Protein AF-A0A939S8T2-F1 (afdb_monomer_lite)

Sequence (94 aa):
MSKRPHETPTIHVHWVDRGHDPTQPPNLDFPTGTDIDLTGGMGKGCKTSLPYPAKRCGYYVVSCAKCHTKTIVTTAGRPDDPRSVKLRCKRQDA

Radius of gyration: 15.07 Å; chains: 1; bounding box: 30×24×54 Å

Structure (mmCIF, N/CA/C/O backbone):
data_AF-A0A939S8T2-F1
#
_entry.id   AF-A0A939S8T2-F1
#
loop_
_atom_site.group_PDB
_atom_site.id
_atom_site.type_symbol
_atom_site.label_atom_id
_atom_site.label_alt_id
_atom_site.label_comp_id
_atom_site.label_asym_id
_atom_site.label_entity_id
_atom_site.label_seq_id
_atom_site.pdbx_PDB_ins_code
_atom_site.Cartn_x
_atom_site.Cartn_y
_atom_site.Cartn_z
_atom_site.occupancy
_atom_site.B_iso_or_equiv
_atom_site.auth_seq_id
_atom_site.auth_comp_id
_atom_site.auth_asym_id
_atom_site.auth_atom_id
_atom_site.pdbx_PDB_model_num
ATOM 1 N N . MET A 1 1 ? -10.102 1.399 36.943 1.00 38.81 1 MET A N 1
ATOM 2 C CA . MET A 1 1 ? -10.249 1.505 35.472 1.00 38.81 1 MET A CA 1
ATOM 3 C C . MET A 1 1 ? -9.108 0.736 34.816 1.00 38.81 1 MET A C 1
ATOM 5 O O . MET A 1 1 ? -8.006 1.258 34.717 1.00 38.81 1 MET A O 1
ATOM 9 N N . SER A 1 2 ? -9.326 -0.538 34.474 1.00 44.78 2 SER A N 1
ATOM 10 C CA . SER A 1 2 ? -8.270 -1.385 33.904 1.00 44.78 2 SER A CA 1
ATOM 11 C C . SER A 1 2 ? -8.033 -0.986 32.444 1.00 44.78 2 SER A C 1
ATOM 13 O O . SER A 1 2 ? -8.927 -1.131 31.607 1.00 44.78 2 SER A O 1
ATOM 15 N N . LYS A 1 3 ? -6.863 -0.411 32.142 1.00 44.03 3 LYS A N 1
ATOM 16 C CA . LYS A 1 3 ? -6.439 -0.117 30.768 1.00 44.03 3 LYS A CA 1
ATOM 17 C C . LYS A 1 3 ? -6.262 -1.463 30.062 1.00 44.03 3 LYS A C 1
ATOM 19 O O . LYS A 1 3 ? -5.280 -2.156 30.310 1.00 44.03 3 LYS A O 1
ATOM 24 N N . ARG A 1 4 ? -7.235 -1.858 29.230 1.00 56.69 4 ARG A N 1
ATOM 25 C CA . ARG A 1 4 ? -7.102 -3.041 28.367 1.00 56.69 4 ARG A CA 1
ATOM 26 C C . ARG A 1 4 ? -5.809 -2.887 27.552 1.00 56.69 4 ARG A C 1
ATOM 28 O O . ARG A 1 4 ? -5.611 -1.804 26.992 1.00 56.69 4 ARG A O 1
ATOM 35 N N . PRO A 1 5 ? -4.932 -3.905 27.506 1.00 49.03 5 PRO A N 1
ATOM 36 C CA . PRO A 1 5 ? -3.711 -3.832 26.720 1.00 49.03 5 PRO A CA 1
ATOM 37 C C . PRO A 1 5 ? -4.062 -3.485 25.271 1.00 49.03 5 PRO A C 1
ATOM 39 O O . PRO A 1 5 ? -5.100 -3.902 24.751 1.00 49.03 5 PRO A O 1
ATOM 42 N N . HIS A 1 6 ? -3.228 -2.653 24.648 1.00 52.88 6 HIS A N 1
ATOM 43 C CA . HIS A 1 6 ? -3.352 -2.261 23.249 1.00 52.88 6 HIS A CA 1
ATOM 44 C C . HIS A 1 6 ? -3.198 -3.508 22.367 1.00 52.88 6 HIS A C 1
ATOM 46 O O . HIS A 1 6 ? -2.111 -3.835 21.909 1.00 52.88 6 HIS A O 1
ATOM 52 N N . GLU A 1 7 ? -4.291 -4.232 22.151 1.00 58.00 7 GLU A N 1
ATOM 53 C CA . GLU A 1 7 ? -4.322 -5.341 21.209 1.00 58.00 7 GLU A CA 1
ATOM 54 C C . GLU A 1 7 ? -4.183 -4.757 19.801 1.00 58.00 7 GLU A C 1
ATOM 56 O O . GLU A 1 7 ? -5.057 -4.009 19.326 1.00 58.00 7 GLU A O 1
ATOM 61 N N . THR A 1 8 ? -3.037 -5.038 19.176 1.00 61.28 8 THR A N 1
ATOM 62 C CA . THR A 1 8 ? -2.761 -4.708 17.780 1.00 61.28 8 THR A CA 1
ATOM 63 C C . THR A 1 8 ? -3.860 -5.338 16.928 1.00 61.28 8 THR A C 1
ATOM 65 O O . THR A 1 8 ? -4.024 -6.556 16.955 1.00 61.28 8 THR A O 1
ATOM 68 N N . PRO A 1 9 ? -4.661 -4.544 16.200 1.00 67.94 9 PRO A N 1
ATOM 69 C CA . PRO A 1 9 ? -5.758 -5.088 15.418 1.00 67.94 9 PRO A CA 1
ATOM 70 C C . PRO A 1 9 ? -5.208 -5.980 14.304 1.00 67.94 9 PRO A C 1
ATOM 72 O O . PRO A 1 9 ? -4.387 -5.529 13.507 1.00 67.94 9 PRO A O 1
ATOM 75 N N . THR A 1 10 ? -5.702 -7.213 14.205 1.00 87.69 10 THR A N 1
ATOM 76 C CA . THR A 1 10 ? -5.449 -8.068 13.042 1.00 87.69 10 THR A CA 1
ATOM 77 C C . THR A 1 10 ? -6.048 -7.399 11.803 1.00 87.69 10 THR A C 1
ATOM 79 O O . THR A 1 10 ? -7.264 -7.201 11.713 1.00 87.69 10 THR A O 1
ATOM 82 N N . ILE A 1 11 ? -5.193 -7.000 10.860 1.00 93.12 11 ILE A N 1
ATOM 83 C CA . ILE A 1 11 ? -5.598 -6.469 9.556 1.00 93.12 11 ILE A CA 1
ATOM 84 C C . ILE A 1 11 ? -5.234 -7.510 8.503 1.00 93.12 11 ILE A C 1
ATOM 86 O O . ILE A 1 11 ? -4.073 -7.879 8.360 1.00 93.12 11 ILE A O 1
ATOM 90 N N . HIS A 1 12 ? -6.235 -7.979 7.766 1.00 95.31 12 HIS A N 1
ATOM 91 C CA . HIS A 1 12 ? -6.044 -8.904 6.660 1.00 95.31 12 HIS A CA 1
ATOM 92 C C . HIS A 1 12 ? -5.815 -8.119 5.372 1.00 95.31 12 HIS A C 1
ATOM 94 O O . HIS A 1 12 ? -6.585 -7.207 5.053 1.00 95.31 12 HIS A O 1
ATOM 100 N N . VAL A 1 13 ? -4.778 -8.504 4.633 1.00 96.56 13 VAL A N 1
ATOM 101 C CA . VAL A 1 13 ? -4.416 -7.939 3.333 1.00 96.56 13 VAL A CA 1
ATOM 102 C C . VAL A 1 13 ? -4.376 -9.079 2.326 1.00 96.56 13 VAL A C 1
ATOM 104 O O . VAL A 1 13 ? -3.635 -10.041 2.507 1.00 96.56 13 VAL A O 1
ATOM 107 N N . HIS A 1 14 ? -5.175 -8.970 1.269 1.00 96.56 14 HIS A N 1
ATOM 108 C CA . HIS A 1 14 ? -5.189 -9.919 0.160 1.00 96.56 14 HIS A CA 1
ATOM 109 C C . HIS A 1 14 ? -4.988 -9.168 -1.153 1.00 96.56 14 HIS A C 1
ATOM 111 O O . HIS A 1 14 ? -5.737 -8.237 -1.445 1.00 96.56 14 HIS A O 1
ATOM 117 N N . TRP A 1 15 ? -3.997 -9.559 -1.951 1.00 97.88 15 TRP A N 1
ATOM 118 C CA . TRP A 1 15 ? -3.747 -8.944 -3.253 1.00 97.88 15 TRP A CA 1
ATOM 119 C C . TRP A 1 15 ? -4.508 -9.669 -4.356 1.00 97.88 15 TRP A C 1
ATOM 121 O O . TRP A 1 15 ? -4.450 -10.892 -4.454 1.00 97.88 15 TRP A O 1
ATOM 131 N N . VAL A 1 16 ? -5.210 -8.907 -5.186 1.00 98.06 16 VAL A N 1
ATOM 132 C CA . VAL A 1 16 ? -5.880 -9.402 -6.384 1.00 98.06 16 VAL A CA 1
ATOM 133 C C . VAL A 1 16 ? -5.113 -8.911 -7.597 1.00 98.06 16 VAL A C 1
ATOM 135 O O . VAL A 1 16 ? -5.006 -7.709 -7.850 1.00 98.06 16 VAL A O 1
ATOM 138 N N . ASP A 1 17 ? -4.599 -9.873 -8.345 1.00 97.69 17 ASP A N 1
ATOM 139 C CA . ASP A 1 17 ? -3.896 -9.651 -9.593 1.00 97.69 17 ASP A CA 1
ATOM 140 C C . ASP A 1 17 ? -4.884 -9.369 -10.735 1.00 97.69 17 ASP A C 1
ATOM 142 O O . ASP A 1 17 ? -5.906 -10.050 -10.864 1.00 97.69 17 ASP A O 1
ATOM 146 N N . ARG A 1 18 ? -4.592 -8.362 -11.563 1.00 98.00 18 ARG A N 1
ATOM 147 C CA . ARG A 1 18 ? -5.400 -8.020 -12.743 1.00 98.00 18 ARG A CA 1
ATOM 148 C C . ARG A 1 18 ? -4.754 -8.403 -14.068 1.00 98.00 18 ARG A C 1
ATOM 150 O O . ARG A 1 18 ? -5.409 -8.261 -15.091 1.00 98.00 18 ARG A O 1
ATOM 157 N N . GLY A 1 19 ? -3.530 -8.924 -14.058 1.00 96.81 19 GLY A N 1
ATOM 158 C CA . GLY A 1 19 ? -2.889 -9.481 -15.249 1.00 96.81 19 GLY A CA 1
ATOM 159 C C . GLY A 1 19 ? -2.265 -8.459 -16.199 1.00 96.81 19 GLY A C 1
ATOM 160 O O . GLY A 1 19 ? -1.897 -8.836 -17.305 1.00 96.81 19 GLY A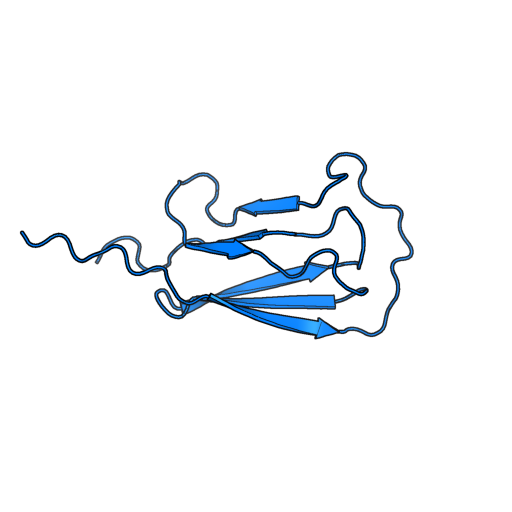 O 1
ATOM 161 N N . HIS A 1 20 ? -2.138 -7.195 -15.791 1.00 96.81 20 HIS A N 1
ATOM 162 C CA . HIS A 1 20 ? -1.576 -6.130 -16.625 1.00 96.81 20 HIS A CA 1
ATOM 163 C C . HIS A 1 20 ? -0.266 -5.603 -16.044 1.00 96.81 20 HIS A C 1
ATOM 165 O O . HIS A 1 20 ? -0.148 -5.469 -14.827 1.00 96.81 20 HIS A O 1
ATOM 171 N N . ASP A 1 21 ? 0.673 -5.240 -16.911 1.00 97.00 21 ASP A N 1
ATOM 172 C CA . ASP A 1 21 ? 1.924 -4.580 -16.532 1.00 97.00 21 ASP A CA 1
ATOM 173 C C . ASP A 1 21 ? 1.767 -3.045 -16.546 1.00 97.00 21 ASP A C 1
ATOM 175 O O . ASP A 1 21 ? 0.908 -2.519 -17.268 1.00 97.00 21 ASP A O 1
ATOM 179 N N . PRO A 1 22 ? 2.546 -2.297 -15.741 1.00 95.69 22 PRO A N 1
ATOM 180 C CA . PRO A 1 22 ? 2.486 -0.839 -15.724 1.00 95.69 22 PRO A CA 1
ATOM 181 C C . PRO A 1 22 ? 3.015 -0.237 -17.032 1.00 95.69 22 PRO A C 1
ATOM 183 O O . PRO A 1 22 ? 4.129 -0.529 -17.453 1.00 95.69 22 PRO A O 1
ATOM 186 N N . THR A 1 23 ? 2.247 0.670 -17.641 1.00 96.94 23 THR A N 1
ATOM 187 C CA . THR A 1 23 ? 2.652 1.385 -18.872 1.00 96.94 23 THR A CA 1
ATOM 188 C C . THR A 1 23 ? 3.088 2.828 -18.631 1.00 96.94 23 THR A C 1
ATOM 190 O O . THR A 1 23 ? 3.753 3.422 -19.474 1.00 96.94 23 THR A O 1
ATOM 193 N N . GLN A 1 24 ? 2.710 3.403 -17.488 1.00 95.12 24 GLN A N 1
ATOM 194 C CA . GLN A 1 24 ? 3.021 4.786 -17.122 1.00 95.12 24 GLN A CA 1
ATOM 195 C C . GLN A 1 24 ? 4.245 4.843 -16.200 1.00 95.12 24 GLN A C 1
ATOM 197 O O . GLN A 1 24 ? 4.369 3.961 -15.337 1.00 95.12 24 GLN A O 1
ATOM 202 N N . PRO A 1 25 ? 5.105 5.873 -16.327 1.00 96.19 25 PRO A N 1
ATOM 203 C CA . PRO A 1 25 ? 6.264 6.048 -15.454 1.00 96.19 25 PRO A CA 1
ATOM 204 C C . PRO A 1 25 ? 5.850 6.194 -13.976 1.00 96.19 25 PRO A C 1
ATOM 206 O O . PRO A 1 25 ? 4.713 6.588 -13.692 1.00 96.19 25 PRO A O 1
ATOM 209 N N . PRO A 1 26 ? 6.746 5.867 -13.025 1.00 96.00 26 PRO A N 1
ATOM 210 C CA . PRO A 1 26 ? 6.483 6.060 -11.603 1.00 96.00 26 PRO A CA 1
ATOM 211 C C . PRO A 1 26 ? 6.419 7.546 -11.245 1.00 96.00 26 PRO A C 1
ATOM 213 O O . PRO A 1 26 ? 7.110 8.371 -11.846 1.00 96.00 26 PRO A O 1
ATOM 216 N N . ASN A 1 27 ? 5.630 7.886 -10.226 1.00 95.38 27 ASN A N 1
ATOM 217 C CA . ASN A 1 27 ? 5.655 9.222 -9.648 1.00 95.38 27 ASN A CA 1
ATOM 218 C C . ASN A 1 27 ? 6.966 9.465 -8.868 1.00 95.38 27 ASN A C 1
ATOM 220 O O . ASN A 1 27 ? 7.246 8.783 -7.882 1.00 95.38 27 ASN A O 1
ATOM 224 N N . LEU A 1 28 ? 7.745 10.466 -9.290 1.00 96.50 28 LEU A N 1
ATOM 225 C CA . LEU A 1 28 ? 9.029 10.823 -8.676 1.00 96.50 28 LEU A CA 1
ATOM 226 C C . LEU A 1 28 ? 8.895 11.457 -7.285 1.00 96.50 28 LEU A C 1
ATOM 228 O O . LEU A 1 28 ? 9.866 11.436 -6.532 1.00 96.50 28 LEU A O 1
ATOM 232 N N . ASP A 1 29 ? 7.712 11.956 -6.919 1.00 97.31 29 ASP A N 1
ATOM 233 C CA . ASP A 1 29 ? 7.443 12.483 -5.575 1.00 97.31 29 ASP A CA 1
ATOM 234 C C . ASP A 1 29 ? 7.414 11.370 -4.513 1.00 97.31 29 ASP A C 1
ATOM 236 O O . ASP A 1 29 ? 7.605 11.622 -3.321 1.00 97.31 29 ASP A O 1
ATOM 240 N N . PHE A 1 30 ? 7.210 10.118 -4.941 1.00 95.69 30 PHE A N 1
ATOM 241 C CA . PHE A 1 30 ? 7.116 8.944 -4.073 1.00 95.69 30 PHE A CA 1
ATOM 242 C C . PHE A 1 30 ? 8.088 7.844 -4.522 1.00 95.69 30 PHE A C 1
ATOM 244 O O . PHE A 1 30 ? 7.670 6.741 -4.866 1.00 95.69 30 PHE A O 1
ATOM 251 N N . PRO A 1 31 ? 9.411 8.088 -4.491 1.00 95.19 31 PRO A N 1
ATOM 252 C CA . PRO A 1 31 ? 10.396 7.159 -5.052 1.00 95.19 31 PRO A CA 1
ATOM 253 C C . PRO A 1 31 ? 10.538 5.852 -4.252 1.00 95.19 31 PRO A C 1
ATOM 255 O O . PRO A 1 31 ? 11.188 4.914 -4.706 1.00 95.19 31 PRO A O 1
ATOM 258 N N . THR A 1 32 ? 9.978 5.795 -3.038 1.00 96.12 32 THR A N 1
ATOM 259 C CA . THR A 1 32 ? 10.103 4.663 -2.099 1.00 96.12 32 THR A CA 1
ATOM 260 C C . THR A 1 32 ? 8.750 4.209 -1.543 1.00 96.12 32 THR A C 1
ATOM 262 O O . THR A 1 32 ? 8.647 3.730 -0.405 1.00 96.12 32 THR A O 1
ATOM 265 N N . GLY A 1 33 ? 7.711 4.369 -2.360 1.00 96.19 33 GLY A N 1
ATOM 266 C CA . GLY A 1 33 ? 6.338 4.002 -2.064 1.00 96.19 33 GLY A CA 1
ATOM 267 C C . GLY A 1 33 ? 5.557 5.092 -1.345 1.00 96.19 33 GLY A C 1
ATOM 268 O O . GLY A 1 33 ? 6.110 6.038 -0.779 1.00 96.19 33 GLY A O 1
ATOM 269 N N . THR A 1 34 ? 4.240 4.917 -1.343 1.00 97.06 34 THR A N 1
ATOM 270 C CA . THR A 1 34 ? 3.293 5.881 -0.775 1.00 97.06 34 THR A CA 1
ATOM 271 C C . THR A 1 34 ? 2.652 5.335 0.503 1.00 97.06 34 THR A C 1
ATOM 273 O O . THR A 1 34 ? 2.233 4.177 0.566 1.00 97.06 34 THR A O 1
ATOM 276 N N . ASP A 1 35 ? 2.546 6.169 1.539 1.00 95.81 35 ASP A N 1
ATOM 277 C CA . ASP A 1 35 ? 1.797 5.852 2.758 1.00 95.81 35 ASP A CA 1
ATOM 278 C C . ASP A 1 35 ? 0.380 6.434 2.659 1.00 95.81 35 ASP A C 1
ATOM 280 O O . ASP A 1 35 ? 0.191 7.648 2.675 1.00 95.81 35 ASP A O 1
ATOM 284 N N . ILE A 1 36 ? -0.630 5.569 2.557 1.00 95.31 36 ILE A N 1
ATOM 285 C CA . ILE A 1 36 ? -2.023 5.995 2.387 1.00 95.31 36 ILE A CA 1
ATOM 286 C C . ILE A 1 36 ? -2.662 6.262 3.752 1.00 95.31 36 ILE A C 1
ATOM 288 O O . ILE A 1 36 ? -2.750 5.360 4.590 1.00 95.31 36 ILE A O 1
ATOM 292 N N . ASP A 1 37 ? -3.175 7.475 3.967 1.00 94.06 37 ASP A N 1
ATOM 293 C CA . ASP A 1 37 ? -3.935 7.836 5.167 1.00 94.06 37 ASP A CA 1
ATOM 294 C C . ASP A 1 37 ? -5.425 8.042 4.860 1.00 94.06 37 ASP A C 1
ATOM 296 O O . ASP A 1 37 ? -5.838 9.064 4.319 1.00 94.06 37 ASP A O 1
ATOM 300 N N . LEU A 1 38 ? -6.257 7.077 5.261 1.00 91.38 38 LEU A N 1
ATOM 301 C CA . LEU A 1 38 ? -7.715 7.158 5.133 1.00 91.38 38 LEU A CA 1
ATOM 302 C C . LEU A 1 38 ? -8.390 7.786 6.364 1.00 91.38 38 LEU A C 1
ATOM 304 O O . LEU A 1 38 ? -9.616 7.766 6.473 1.00 91.38 38 LEU A O 1
ATOM 308 N N . THR A 1 39 ? -7.624 8.307 7.327 1.00 90.06 39 THR A N 1
ATOM 309 C CA . THR A 1 39 ? -8.158 8.974 8.527 1.00 90.06 39 THR A CA 1
ATOM 310 C C . THR A 1 39 ? -8.455 10.455 8.316 1.00 90.06 39 THR A C 1
ATOM 312 O O . THR A 1 39 ? -9.095 11.056 9.177 1.00 90.06 39 THR A O 1
ATOM 315 N N . GLY A 1 40 ? -8.006 11.045 7.202 1.00 83.75 40 GLY A N 1
ATOM 316 C CA . GLY A 1 40 ? -8.148 12.481 6.946 1.00 83.75 40 GLY A CA 1
ATOM 317 C C . GLY A 1 40 ? -7.403 13.339 7.973 1.00 83.75 40 GLY A C 1
ATOM 318 O O . GLY A 1 40 ? -7.899 14.387 8.367 1.00 83.75 40 GLY A O 1
ATOM 319 N N . GLY A 1 41 ? -6.265 12.858 8.490 1.00 80.25 41 GLY A N 1
ATOM 320 C CA . GLY A 1 41 ? -5.456 13.577 9.481 1.00 80.25 41 GLY A CA 1
ATOM 321 C C . GLY A 1 41 ? -5.961 13.491 10.926 1.00 80.25 41 GLY A C 1
ATOM 322 O O . GLY A 1 41 ? -5.275 13.943 11.837 1.00 80.25 41 GLY A O 1
ATOM 323 N N . MET A 1 42 ? -7.100 12.840 11.193 1.00 74.81 42 MET A N 1
ATOM 324 C CA . MET A 1 42 ? -7.705 12.765 12.536 1.00 74.81 42 MET A CA 1
ATOM 325 C C . MET A 1 42 ? -6.961 11.847 13.533 1.00 74.81 42 MET A C 1
ATOM 327 O O . MET A 1 42 ? -7.468 11.559 14.619 1.00 74.81 42 MET A O 1
ATOM 331 N N . GLY A 1 43 ? -5.768 11.352 13.186 1.00 70.06 43 GLY A N 1
ATOM 332 C CA . GLY A 1 43 ? -4.829 10.679 14.094 1.00 70.06 43 GLY A CA 1
ATOM 333 C C . GLY A 1 43 ? -5.205 9.249 14.508 1.00 70.06 43 GLY A C 1
ATOM 334 O O . GLY A 1 43 ? -4.343 8.368 14.474 1.00 70.06 43 GLY A O 1
ATOM 335 N N . LYS A 1 44 ? -6.475 8.980 14.837 1.00 79.19 44 LYS A N 1
ATOM 336 C CA . LYS A 1 44 ? -6.980 7.669 15.272 1.00 79.19 44 LYS A CA 1
ATOM 337 C C . LYS A 1 44 ? -7.206 6.739 14.073 1.00 79.19 44 LYS A C 1
ATOM 339 O O . LYS A 1 44 ? -8.097 6.961 13.255 1.00 79.19 44 LYS A O 1
ATOM 344 N N . GLY A 1 45 ? -6.443 5.651 13.994 1.00 83.75 45 GLY A N 1
ATOM 345 C CA . GLY A 1 45 ? -6.616 4.642 12.951 1.00 83.75 45 GLY A CA 1
ATOM 346 C C . GLY A 1 45 ? -5.767 3.397 13.169 1.00 83.75 45 GLY A C 1
ATOM 347 O O . GLY A 1 45 ? -4.806 3.418 13.935 1.00 83.75 45 GLY A O 1
ATOM 348 N N . CYS A 1 46 ? -6.132 2.308 12.498 1.00 88.00 46 CYS A N 1
ATOM 349 C CA . CYS A 1 46 ? -5.347 1.075 12.478 1.00 88.00 46 CYS A CA 1
ATOM 350 C C . CYS A 1 46 ? -4.420 1.114 11.254 1.00 88.00 46 CYS A C 1
ATOM 352 O O . CYS A 1 46 ? -4.904 1.383 10.158 1.00 88.00 46 CYS A O 1
ATOM 354 N N . LYS A 1 47 ? -3.116 0.866 11.416 1.00 90.94 47 LYS A N 1
ATOM 355 C CA . LYS A 1 47 ? -2.137 0.884 10.315 1.00 90.94 47 LYS A CA 1
ATOM 356 C C . LYS A 1 47 ? -1.626 -0.528 10.029 1.00 90.94 47 LYS A C 1
ATOM 358 O O . LYS A 1 47 ? -1.388 -1.280 10.967 1.00 90.94 47 LYS A O 1
ATOM 363 N N . THR A 1 48 ? -1.428 -0.855 8.754 1.00 93.75 48 THR A N 1
ATOM 364 C CA . THR A 1 48 ? -0.703 -2.058 8.310 1.00 93.75 48 THR A CA 1
ATOM 365 C C . THR A 1 48 ? 0.247 -1.717 7.169 1.00 93.75 48 THR A C 1
ATOM 367 O O . THR A 1 48 ? -0.009 -0.777 6.410 1.00 93.75 48 THR A O 1
ATOM 370 N N . SER A 1 49 ? 1.324 -2.489 7.031 1.00 96.19 49 SER A N 1
ATOM 371 C CA . SER A 1 49 ? 2.101 -2.547 5.794 1.00 96.19 49 SER A CA 1
ATOM 372 C C . SER A 1 49 ? 1.342 -3.327 4.718 1.00 96.19 49 SER A C 1
ATOM 374 O O . SER A 1 49 ? 0.464 -4.146 5.012 1.00 96.19 49 SER A O 1
ATOM 376 N N . LEU A 1 50 ? 1.681 -3.038 3.468 1.00 96.75 50 LEU A N 1
ATOM 377 C CA . LEU A 1 50 ? 1.263 -3.764 2.279 1.00 96.75 5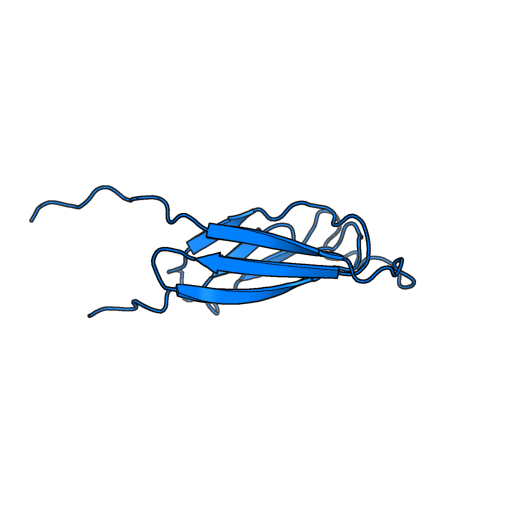0 LEU A CA 1
ATOM 378 C C . LEU A 1 50 ? 2.512 -4.416 1.669 1.00 96.75 50 LEU A C 1
ATOM 380 O O . LEU A 1 50 ? 3.598 -3.840 1.783 1.00 96.75 50 LEU A O 1
ATOM 384 N N . PRO A 1 51 ? 2.397 -5.590 1.023 1.00 95.50 51 PRO A N 1
ATOM 385 C CA . PRO A 1 51 ? 3.470 -6.089 0.175 1.00 95.50 51 PRO A CA 1
ATOM 386 C C . PRO A 1 51 ? 3.879 -5.001 -0.825 1.00 95.50 51 PRO A C 1
ATOM 388 O O . PRO A 1 51 ? 3.031 -4.361 -1.445 1.00 95.50 51 PRO A O 1
ATOM 391 N N . TYR A 1 52 ? 5.172 -4.727 -0.925 1.00 95.06 52 TYR A N 1
ATOM 392 C CA . TYR A 1 52 ? 5.657 -3.593 -1.697 1.00 95.06 52 TYR A CA 1
ATOM 393 C C . TYR A 1 52 ? 7.020 -3.904 -2.336 1.00 95.06 52 TYR A C 1
ATOM 395 O O . TYR A 1 52 ? 7.878 -4.470 -1.649 1.00 95.06 52 TYR A O 1
ATOM 403 N N . PRO A 1 53 ? 7.236 -3.495 -3.602 1.00 93.38 53 PRO A N 1
ATOM 404 C CA . PRO A 1 53 ? 6.206 -3.034 -4.544 1.00 93.38 53 PRO A CA 1
ATOM 405 C C . PRO A 1 53 ? 5.215 -4.163 -4.867 1.00 93.38 53 PRO A C 1
ATOM 407 O O . PRO A 1 53 ? 5.482 -5.339 -4.597 1.00 93.38 53 PRO A O 1
ATOM 410 N N . ALA A 1 54 ? 4.044 -3.825 -5.411 1.00 95.44 54 ALA A N 1
ATOM 411 C CA . ALA A 1 54 ? 3.187 -4.872 -5.956 1.00 95.44 54 ALA A CA 1
ATOM 412 C C . ALA A 1 54 ? 3.890 -5.536 -7.148 1.00 95.44 54 ALA A C 1
ATOM 414 O O . ALA A 1 54 ? 4.784 -4.960 -7.764 1.00 95.44 54 ALA A O 1
ATOM 415 N N . LYS A 1 55 ? 3.493 -6.763 -7.493 1.00 95.06 55 LYS A N 1
ATOM 416 C CA . LYS A 1 55 ? 4.138 -7.471 -8.609 1.00 95.06 55 LYS A CA 1
ATOM 417 C C . LYS A 1 55 ? 3.816 -6.840 -9.968 1.00 95.06 55 LYS A C 1
ATOM 419 O O . LYS A 1 55 ? 4.670 -6.846 -10.841 1.00 95.06 55 LYS A O 1
ATOM 424 N N . ARG A 1 56 ? 2.579 -6.357 -10.142 1.00 96.69 56 ARG A N 1
ATOM 425 C CA . ARG A 1 56 ? 2.040 -5.722 -11.360 1.00 96.69 56 ARG A CA 1
ATOM 426 C C . ARG A 1 56 ? 0.723 -4.993 -11.050 1.00 96.69 56 ARG A C 1
ATOM 428 O O . ARG A 1 56 ? 0.382 -4.824 -9.873 1.00 96.69 56 ARG A O 1
ATOM 435 N N . CYS A 1 57 ? -0.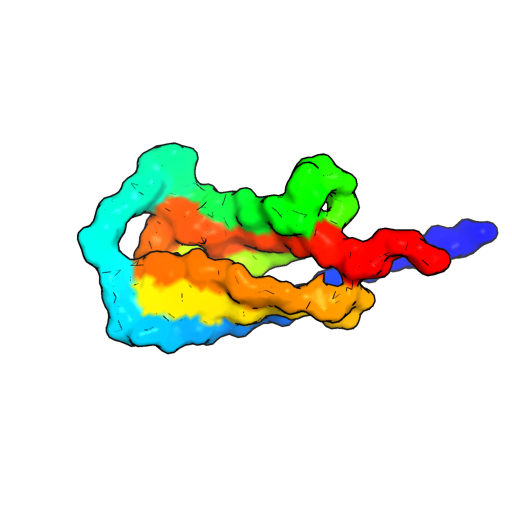038 -4.584 -12.067 1.00 98.06 57 CYS A N 1
ATOM 436 C CA . CYS A 1 57 ? -1.326 -3.922 -11.868 1.00 98.06 57 CYS A CA 1
ATOM 437 C C . CYS A 1 57 ? -2.316 -4.827 -11.117 1.00 98.06 57 CYS A C 1
ATOM 439 O O . CYS A 1 57 ? -2.548 -5.983 -11.484 1.00 98.06 57 CYS A O 1
ATOM 441 N N . GLY A 1 58 ? -2.927 -4.286 -10.067 1.00 98.00 58 GLY A N 1
ATOM 442 C CA . GLY A 1 58 ? -3.784 -5.039 -9.162 1.00 98.00 58 GLY A CA 1
ATOM 443 C C . GLY A 1 58 ? -4.418 -4.169 -8.088 1.00 98.00 58 GLY A C 1
ATOM 444 O O . GLY A 1 58 ? -4.466 -2.942 -8.195 1.00 98.00 58 GLY A O 1
ATOM 445 N N . TYR A 1 59 ? -4.921 -4.810 -7.039 1.00 98.38 59 TYR A N 1
ATOM 446 C CA . TYR A 1 59 ? -5.359 -4.105 -5.840 1.00 98.38 59 TYR A CA 1
ATOM 447 C C . TYR A 1 59 ? -5.302 -4.976 -4.588 1.00 98.38 59 TYR A C 1
ATOM 449 O O . TYR A 1 59 ? -5.554 -6.178 -4.622 1.00 98.38 59 TYR A O 1
ATOM 457 N N . TYR A 1 60 ? -5.024 -4.353 -3.447 1.00 98.25 60 TYR A N 1
ATOM 458 C CA . TYR A 1 60 ? -5.179 -4.964 -2.135 1.00 98.25 60 TYR A CA 1
ATOM 459 C C . TYR A 1 60 ? -6.611 -4.803 -1.635 1.00 98.25 60 TYR A C 1
ATOM 461 O O . TYR A 1 60 ? -7.121 -3.688 -1.542 1.00 98.25 60 TYR A O 1
ATOM 469 N N . VAL A 1 61 ? -7.236 -5.907 -1.239 1.00 97.75 61 VAL A N 1
ATOM 470 C CA . VAL A 1 61 ? -8.412 -5.919 -0.369 1.00 97.75 61 VAL A CA 1
ATOM 471 C C . VAL A 1 61 ? -7.908 -5.912 1.070 1.00 97.75 61 VAL A C 1
ATOM 473 O O . VAL A 1 61 ? -7.290 -6.876 1.524 1.00 97.75 61 VAL A O 1
ATOM 476 N N . VAL A 1 62 ? -8.158 -4.815 1.784 1.00 96.38 62 VAL A N 1
ATOM 477 C CA . VAL A 1 62 ? -7.691 -4.616 3.160 1.00 96.38 62 VAL A CA 1
ATOM 478 C C . VAL A 1 62 ? -8.887 -4.588 4.098 1.00 96.38 62 VAL A C 1
ATOM 480 O O . VAL A 1 62 ? -9.829 -3.820 3.892 1.00 96.38 62 VAL A O 1
ATOM 483 N N . SER A 1 63 ? -8.856 -5.409 5.147 1.00 94.44 63 SER A N 1
ATOM 484 C CA . SER A 1 63 ? -9.937 -5.487 6.130 1.00 94.44 63 SER A CA 1
ATOM 485 C C . SER A 1 63 ? -9.415 -5.559 7.560 1.00 94.44 63 SER A C 1
ATOM 487 O O . SER A 1 63 ? -8.528 -6.345 7.874 1.00 94.44 63 SER A O 1
ATOM 489 N N . CYS A 1 64 ? -9.968 -4.733 8.446 1.00 91.81 64 CYS A N 1
ATOM 490 C CA . CYS A 1 64 ? -9.633 -4.753 9.868 1.00 91.81 64 CYS A CA 1
ATOM 491 C C . CYS A 1 64 ? -10.600 -5.663 10.631 1.00 91.81 64 CYS A C 1
ATOM 493 O O . CYS A 1 64 ? -11.803 -5.402 10.642 1.00 91.81 64 CYS A O 1
ATOM 495 N N . ALA A 1 65 ? -10.089 -6.678 11.331 1.00 89.44 65 ALA A N 1
ATOM 496 C CA . ALA A 1 65 ? -10.913 -7.586 12.130 1.00 89.44 65 ALA A CA 1
ATOM 497 C C . ALA A 1 65 ? -11.566 -6.894 13.343 1.00 89.44 65 ALA A C 1
ATOM 499 O O . ALA A 1 65 ? -12.632 -7.304 13.790 1.00 89.44 65 ALA A O 1
ATOM 500 N N . LYS A 1 66 ? -10.962 -5.810 13.854 1.00 85.25 66 LYS A N 1
ATOM 501 C CA . LYS A 1 66 ? -11.422 -5.100 15.062 1.00 85.25 66 LYS A CA 1
ATOM 502 C C . LYS A 1 66 ? -12.561 -4.112 14.811 1.00 85.25 66 LYS A C 1
ATOM 504 O O . LYS A 1 66 ? -13.478 -4.003 15.621 1.00 85.25 66 LYS A O 1
ATOM 509 N N . CYS A 1 67 ? -12.461 -3.320 13.742 1.00 83.69 67 CYS A N 1
ATOM 510 C CA . CYS A 1 67 ? -13.431 -2.261 13.433 1.00 83.69 67 CYS A CA 1
ATOM 511 C C . CYS A 1 67 ? -14.260 -2.537 12.175 1.00 83.69 67 CYS A C 1
ATOM 513 O O . CYS A 1 67 ? -15.124 -1.733 11.834 1.00 83.69 67 CYS A O 1
ATOM 515 N N . HIS A 1 68 ? -13.994 -3.650 11.485 1.00 88.06 68 HIS A N 1
ATOM 516 C CA . HIS A 1 68 ? -14.682 -4.090 10.269 1.00 88.06 68 HIS A CA 1
ATOM 517 C C . HIS A 1 68 ? -14.633 -3.088 9.103 1.00 88.06 68 HIS A C 1
ATOM 519 O O . HIS A 1 68 ? -15.374 -3.223 8.127 1.00 88.06 68 HIS A O 1
ATOM 525 N N . THR A 1 69 ? -13.751 -2.083 9.163 1.00 90.50 69 THR A N 1
ATOM 526 C CA . THR A 1 69 ? -13.439 -1.239 8.007 1.00 90.50 69 THR A CA 1
ATOM 527 C C . THR A 1 69 ? -12.832 -2.110 6.912 1.00 90.50 69 THR A C 1
ATOM 529 O O . THR A 1 69 ? -11.913 -2.890 7.172 1.00 90.50 69 THR A O 1
ATOM 532 N N . LYS A 1 70 ? -13.351 -1.955 5.692 1.00 93.31 70 LYS A N 1
ATOM 533 C CA . LYS A 1 70 ? -12.843 -2.576 4.470 1.00 93.31 70 LYS A CA 1
ATOM 534 C C . LYS A 1 70 ? -12.528 -1.481 3.462 1.00 93.31 70 LYS A C 1
ATOM 536 O O . LYS A 1 70 ? -13.286 -0.519 3.365 1.00 93.31 70 LYS A O 1
ATOM 541 N N . THR A 1 71 ? -11.427 -1.628 2.743 1.00 95.25 71 THR A N 1
ATOM 542 C CA . THR A 1 71 ? -11.037 -0.718 1.666 1.00 95.25 71 THR A CA 1
ATOM 543 C C . THR A 1 71 ? -10.304 -1.479 0.568 1.00 95.25 71 THR A C 1
ATOM 545 O O . THR A 1 71 ? -9.840 -2.604 0.782 1.00 95.25 71 THR A O 1
ATOM 548 N N . ILE A 1 72 ? -10.207 -0.848 -0.595 1.00 97.31 72 ILE A N 1
ATOM 549 C CA . ILE A 1 72 ? -9.411 -1.312 -1.722 1.00 97.31 72 ILE A CA 1
ATOM 550 C C . ILE A 1 72 ? -8.290 -0.300 -1.946 1.00 97.31 72 ILE A C 1
ATOM 552 O O . ILE A 1 72 ? -8.534 0.904 -1.954 1.00 97.31 72 ILE A O 1
ATOM 556 N N . VAL A 1 73 ? -7.067 -0.794 -2.115 1.00 97.75 73 VAL A N 1
ATOM 557 C CA . VAL A 1 73 ? -5.893 0.019 -2.450 1.00 97.75 73 VAL A CA 1
ATOM 558 C C . VAL A 1 73 ? -5.350 -0.473 -3.785 1.00 97.75 73 VAL A C 1
ATOM 560 O O . VAL A 1 73 ? -4.902 -1.612 -3.879 1.00 97.75 73 VAL A O 1
ATOM 563 N N . THR A 1 74 ? -5.432 0.350 -4.825 1.00 97.44 74 THR A N 1
ATOM 564 C CA . THR A 1 74 ? -4.973 0.002 -6.177 1.00 97.44 74 THR A CA 1
ATOM 565 C C . THR A 1 74 ? -3.454 0.073 -6.290 1.00 97.44 74 THR A C 1
ATOM 567 O O . THR A 1 74 ? -2.828 0.920 -5.656 1.00 97.44 74 THR A O 1
ATOM 570 N N . THR A 1 75 ? -2.873 -0.792 -7.118 1.00 97.50 75 THR A N 1
ATOM 571 C CA . THR A 1 75 ? -1.427 -0.875 -7.364 1.00 97.50 75 THR A CA 1
ATOM 572 C C . THR A 1 75 ? -1.142 -0.971 -8.855 1.00 97.50 75 THR A C 1
ATOM 574 O O . THR A 1 75 ? -1.932 -1.557 -9.597 1.00 97.50 75 THR A O 1
ATOM 577 N N . ALA A 1 76 ? 0.002 -0.448 -9.286 1.00 96.94 76 ALA A N 1
ATOM 578 C CA . ALA A 1 76 ? 0.503 -0.554 -10.655 1.00 96.94 76 ALA A CA 1
ATOM 579 C C . ALA A 1 76 ? 1.694 -1.524 -10.785 1.00 96.94 76 ALA A C 1
ATOM 581 O O . ALA A 1 76 ? 2.020 -1.944 -11.888 1.00 96.94 76 ALA A O 1
ATOM 582 N N . GLY A 1 77 ? 2.331 -1.915 -9.681 1.00 96.06 77 GLY A N 1
ATOM 583 C CA . GLY A 1 77 ? 3.574 -2.686 -9.676 1.00 96.06 77 GLY A CA 1
ATOM 584 C C . GLY A 1 77 ? 4.812 -1.816 -9.871 1.00 96.06 77 GLY A C 1
ATOM 585 O O . GLY A 1 77 ? 5.728 -2.183 -10.602 1.00 96.06 77 GLY A O 1
ATOM 586 N N . ARG A 1 78 ? 4.816 -0.626 -9.266 1.00 96.81 78 ARG A N 1
ATOM 587 C CA . ARG A 1 78 ? 5.855 0.396 -9.447 1.00 96.81 78 ARG A CA 1
ATOM 588 C C . ARG A 1 78 ? 6.435 0.868 -8.108 1.00 96.81 78 ARG A C 1
ATOM 590 O O . ARG A 1 78 ? 5.795 0.674 -7.075 1.00 96.81 78 ARG A O 1
ATOM 597 N N . PRO A 1 79 ? 7.611 1.527 -8.096 1.00 97.06 79 PRO A N 1
ATOM 598 C CA . PRO A 1 79 ? 8.191 2.088 -6.872 1.00 97.06 79 PRO A CA 1
ATOM 599 C C . PRO A 1 79 ? 7.316 3.129 -6.157 1.00 97.06 79 PRO A C 1
ATOM 601 O O . PRO A 1 79 ? 7.496 3.357 -4.972 1.00 97.06 79 PRO A O 1
ATOM 604 N N . ASP A 1 80 ? 6.359 3.758 -6.836 1.00 96.94 80 ASP A N 1
ATOM 605 C CA . ASP A 1 80 ? 5.422 4.714 -6.233 1.00 96.94 80 ASP A CA 1
ATOM 606 C C . ASP A 1 80 ? 4.185 4.054 -5.599 1.00 96.94 80 ASP A C 1
ATOM 608 O O . ASP A 1 80 ? 3.334 4.745 -5.028 1.00 96.94 80 ASP A O 1
ATOM 612 N N . ASP A 1 81 ? 4.081 2.721 -5.654 1.00 97.19 81 ASP A N 1
ATOM 613 C CA . ASP A 1 81 ? 2.927 1.999 -5.130 1.00 97.19 81 ASP A CA 1
ATOM 614 C C . ASP A 1 81 ? 2.708 2.225 -3.624 1.00 97.19 81 ASP A C 1
ATOM 616 O O . ASP A 1 81 ? 3.649 2.445 -2.851 1.00 97.19 81 ASP A O 1
ATOM 620 N N . PRO A 1 82 ? 1.454 2.094 -3.161 1.00 97.75 82 PRO A N 1
ATOM 621 C CA . PRO A 1 82 ? 1.145 2.073 -1.742 1.00 97.75 82 PRO A CA 1
ATOM 622 C C . PRO A 1 82 ? 1.922 0.985 -0.988 1.00 97.75 82 PRO A C 1
ATOM 624 O O . PRO A 1 82 ? 1.767 -0.206 -1.259 1.00 97.75 82 PRO A O 1
ATOM 627 N N . ARG A 1 83 ? 2.704 1.388 0.018 1.00 97.69 83 ARG A N 1
ATOM 628 C CA . ARG A 1 83 ? 3.458 0.475 0.903 1.00 97.69 83 ARG A CA 1
ATOM 629 C C . ARG A 1 83 ? 2.810 0.285 2.269 1.00 97.69 83 ARG A C 1
ATOM 631 O O . ARG A 1 83 ? 3.124 -0.655 2.999 1.00 97.69 83 ARG A O 1
ATOM 638 N N . SER A 1 84 ? 1.917 1.193 2.652 1.00 97.00 84 SER A N 1
ATOM 639 C CA . SER A 1 84 ? 1.143 1.078 3.881 1.00 97.00 84 SER A CA 1
ATOM 640 C C . SER A 1 84 ? -0.207 1.765 3.748 1.00 97.00 84 SER A C 1
ATOM 642 O O . SER A 1 84 ? -0.400 2.654 2.917 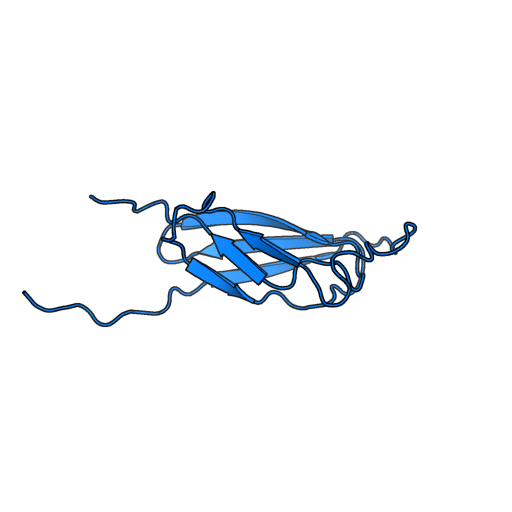1.00 97.00 84 SER A O 1
ATOM 644 N N . VAL A 1 85 ? -1.151 1.342 4.585 1.00 95.88 85 VAL A N 1
ATOM 645 C CA . VAL A 1 85 ? -2.456 1.987 4.695 1.00 95.88 85 VAL A CA 1
ATOM 646 C C . VAL A 1 85 ? -2.836 2.162 6.157 1.00 95.88 85 VAL A C 1
ATOM 648 O O . VAL A 1 85 ? -2.717 1.246 6.977 1.00 95.88 85 VAL A O 1
ATOM 651 N N . LYS A 1 86 ? -3.313 3.360 6.484 1.00 93.75 86 LYS A N 1
ATOM 652 C CA . LYS A 1 86 ? -3.921 3.699 7.764 1.00 93.75 86 LYS A CA 1
ATOM 653 C C . LYS A 1 86 ? -5.428 3.824 7.576 1.00 93.75 86 LYS A C 1
ATOM 655 O O . LYS A 1 86 ? -5.912 4.690 6.857 1.00 93.75 86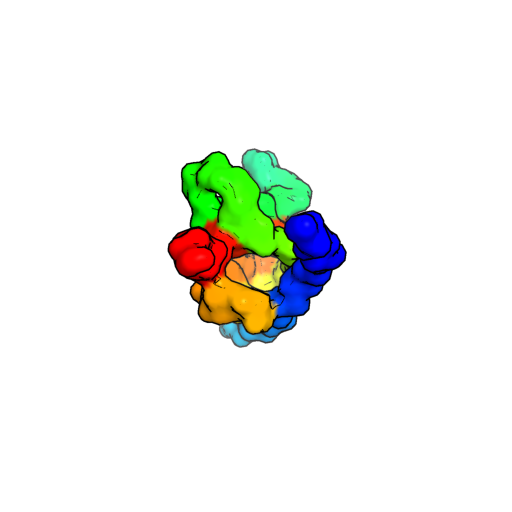 LYS A O 1
ATOM 660 N N . LEU A 1 87 ? -6.175 2.942 8.227 1.00 91.25 87 LEU A N 1
ATOM 661 C CA . LEU A 1 87 ? -7.629 2.869 8.155 1.00 91.25 87 LEU A CA 1
ATOM 662 C C . LEU A 1 87 ? -8.266 3.741 9.237 1.00 91.25 87 LEU A C 1
ATOM 664 O O . LEU A 1 87 ? -7.897 3.646 10.412 1.00 91.25 87 LEU A O 1
ATOM 668 N N . ARG A 1 88 ? -9.308 4.496 8.875 1.00 88.12 88 ARG A N 1
ATOM 669 C CA . ARG A 1 88 ? -10.214 5.099 9.859 1.00 88.12 88 ARG A CA 1
ATOM 670 C C . ARG A 1 88 ? -10.976 3.998 10.596 1.00 88.12 88 ARG A C 1
ATOM 672 O O . ARG A 1 88 ? -11.648 3.160 9.987 1.00 88.12 88 ARG A O 1
ATOM 679 N N . CYS A 1 89 ? -10.866 3.990 11.921 1.00 82.44 89 CYS A N 1
ATOM 680 C CA . CYS A 1 89 ? -11.640 3.083 12.762 1.00 82.44 89 CYS A CA 1
ATOM 681 C C . CYS A 1 89 ? -13.117 3.505 12.739 1.00 82.44 89 CYS A C 1
ATOM 683 O O . CYS A 1 89 ? -13.403 4.669 12.994 1.00 82.44 89 CYS A O 1
ATOM 685 N N . LYS A 1 90 ? -14.050 2.583 12.459 1.00 72.31 90 LYS A N 1
ATOM 686 C CA . LYS A 1 90 ? -15.501 2.849 12.560 1.00 72.31 90 LYS A CA 1
ATOM 687 C C . LYS A 1 90 ? -16.012 2.923 13.998 1.00 72.31 90 LYS A C 1
ATOM 689 O O . LYS A 1 90 ? -17.000 3.593 14.255 1.00 72.31 90 LYS A O 1
ATOM 694 N N . ARG A 1 91 ? -15.334 2.260 14.941 1.00 63.94 91 ARG A N 1
ATOM 695 C CA . ARG A 1 91 ? -15.580 2.424 16.380 1.00 63.94 91 ARG A CA 1
ATOM 696 C C . ARG A 1 91 ? -14.904 3.717 16.838 1.00 63.94 91 ARG A C 1
ATOM 698 O O . ARG A 1 91 ? -13.839 3.678 17.451 1.00 63.94 91 ARG A O 1
ATOM 705 N N . GLN A 1 92 ? -15.449 4.847 16.405 1.00 57.16 92 GLN A N 1
ATOM 706 C CA . GLN A 1 92 ? -15.231 6.133 17.052 1.00 57.16 92 GLN A CA 1
ATOM 707 C C . GLN A 1 92 ? -16.312 6.202 18.125 1.00 57.16 92 GLN A C 1
ATOM 709 O O . GLN A 1 92 ? -17.442 6.517 17.796 1.00 57.16 92 GLN A O 1
ATOM 714 N N . ASP A 1 93 ? -15.961 5.775 19.339 1.00 43.16 93 ASP A N 1
ATOM 715 C CA . ASP A 1 93 ? -16.713 6.015 20.575 1.00 43.16 93 ASP A CA 1
ATOM 716 C C . ASP A 1 93 ? -18.184 5.514 20.572 1.00 43.16 93 ASP A C 1
ATOM 718 O O . ASP A 1 93 ? -19.093 6.161 20.061 1.00 43.16 93 ASP A O 1
ATOM 722 N N . ALA A 1 94 ? -18.405 4.339 21.178 1.00 37.53 94 ALA A N 1
ATOM 723 C CA . ALA A 1 94 ? -19.682 3.981 21.803 1.00 37.53 94 ALA A CA 1
ATOM 724 C C . ALA A 1 94 ? -19.503 4.088 23.318 1.00 37.53 94 ALA A C 1
ATOM 726 O O . ALA 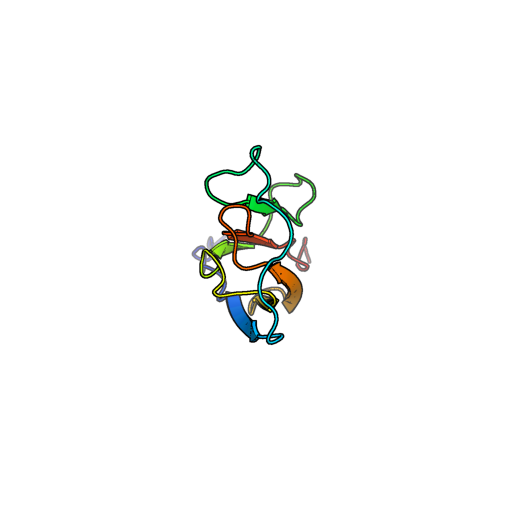A 1 94 ? -18.407 3.678 23.783 1.00 37.53 94 ALA A O 1
#

pLDDT: mean 87.63, std 15.75, range [37.53, 98.38]

Foldseek 3Di:
DDDDPPDQWDKDKDKDDPPDAAPDAADPVQQQEDEAEPQVPPPDWHKDFDPPPDCAWTWIFMATPPQGDTDIATHGSHNHGHGMYTDDRNCPDD

Secondary structure (DSSP, 8-state):
----------EEEEEEEEEE---SPPPTT-TT-EEEETTTT-S-EEEEE--SS-SSEEEEEEEETTT--EEEEEE-SSTTSEEEEEEEPS----

Organism: NCBI:txid2823807